Protein AF-D0MUF9-F1 (afdb_monomer_lite)

InterPro domains:
  IPR040691 PexRD2, WYL domain [PF18488] (53-116)

pLDDT: mean 71.12, std 21.06, range [38.38, 96.44]

Foldseek 3Di:
DDDDDDDDDDDDDDDDPDDDDDDDDDDDDDDDDPPPPDDPPPPPPDDPPPPPQEDDPVNLVVCLVVLPALVNLCVVLVVVVLVVVQVVDDPVSVVVSCVDSSVVRSVVSVVSLVVLCPVPVCVVSSVVSHVD

Sequence (132 aa):
MRLYQILVVLSATLLFAGEVSSMSSVSTSVASPTRLLRTHHTTTQDNTDSEERSLTPQKMMSMMKDKMTTGKYATKLGISTQLKTMTTQETEGLTQYMQSTKYIKLQAYSNFLNEMGETKKFADLVKAIKAM

Structure (mmCIF, N/CA/C/O backbone):
data_AF-D0MUF9-F1
#
_entry.id   AF-D0MUF9-F1
#
loop_
_atom_site.group_PDB
_atom_site.id
_atom_site.type_symbol
_atom_site.label_atom_id
_atom_site.label_alt_id
_atom_site.label_comp_id
_atom_site.label_asym_id
_atom_site.label_entity_id
_atom_site.label_seq_id
_atom_site.pdbx_PDB_ins_code
_atom_site.Cartn_x
_atom_site.Cartn_y
_atom_site.Cartn_z
_atom_site.occupancy
_atom_site.B_iso_or_equiv
_atom_site.auth_seq_id
_atom_site.auth_comp_id
_atom_site.auth_asym_id
_atom_site.auth_atom_id
_atom_site.pdbx_PDB_model_num
ATOM 1 N N . MET A 1 1 ? -12.682 24.394 -31.268 1.00 38.81 1 MET A N 1
ATOM 2 C CA . MET A 1 1 ? -11.243 24.614 -31.526 1.00 38.81 1 MET A CA 1
ATOM 3 C C . MET A 1 1 ? -10.700 25.518 -30.432 1.00 38.81 1 MET A C 1
ATOM 5 O O . MET A 1 1 ? -11.175 26.634 -30.346 1.00 38.81 1 MET A O 1
ATOM 9 N N . ARG A 1 2 ? -9.737 24.999 -29.654 1.00 48.88 2 ARG A N 1
ATOM 10 C CA . ARG A 1 2 ? -8.635 25.702 -28.958 1.00 48.88 2 ARG A CA 1
ATOM 11 C C . ARG A 1 2 ? -9.011 26.786 -27.922 1.00 48.88 2 ARG A C 1
ATOM 13 O O . ARG A 1 2 ? -9.579 27.802 -28.271 1.00 48.88 2 ARG A O 1
ATOM 20 N N . LEU A 1 3 ? -8.849 26.545 -26.619 1.00 50.31 3 LEU A N 1
ATOM 21 C CA . LEU A 1 3 ? -7.606 26.426 -25.825 1.00 50.31 3 LEU A CA 1
ATOM 22 C C . LEU A 1 3 ? -6.998 27.777 -25.401 1.00 50.31 3 LEU A C 1
ATOM 24 O O . LEU A 1 3 ? -6.467 28.491 -26.243 1.00 50.31 3 LEU A O 1
ATOM 28 N N . TYR A 1 4 ? -6.965 27.955 -24.069 1.00 51.41 4 TYR A N 1
ATOM 29 C CA . TYR A 1 4 ? -6.094 28.820 -23.252 1.00 51.41 4 TYR A CA 1
ATOM 30 C C . TYR A 1 4 ? -6.332 30.341 -23.414 1.00 51.41 4 TYR A C 1
ATOM 32 O O . TYR A 1 4 ? -6.576 30.821 -24.506 1.00 51.41 4 TYR A O 1
ATOM 40 N N . GLN A 1 5 ? -6.293 31.187 -22.382 1.00 55.31 5 GLN A N 1
ATOM 41 C CA . GLN A 1 5 ? -5.220 31.374 -21.402 1.00 55.31 5 GLN A CA 1
ATOM 42 C C . GLN A 1 5 ? -5.801 32.142 -20.171 1.00 55.31 5 GLN A C 1
ATOM 44 O O . GLN A 1 5 ? -6.616 33.030 -20.379 1.00 55.31 5 GLN A O 1
ATOM 49 N N . ILE A 1 6 ? -5.628 31.685 -18.911 1.00 55.88 6 ILE A N 1
ATOM 50 C CA . ILE A 1 6 ? -4.589 32.125 -17.931 1.00 55.88 6 ILE A CA 1
ATOM 51 C C . ILE A 1 6 ? -4.923 33.551 -17.370 1.00 55.88 6 ILE A C 1
ATOM 53 O O . ILE A 1 6 ? -5.282 34.415 -18.147 1.00 55.88 6 ILE A O 1
ATOM 57 N N . LEU A 1 7 ? -4.905 33.937 -16.082 1.00 51.56 7 LEU A N 1
ATOM 58 C CA . LEU A 1 7 ? -4.021 33.676 -14.936 1.00 51.56 7 LEU A CA 1
ATOM 59 C C . LEU A 1 7 ? -4.729 34.160 -13.646 1.00 51.56 7 LEU A C 1
ATOM 61 O O . LEU A 1 7 ? -5.346 35.223 -13.637 1.00 51.56 7 LEU A O 1
ATOM 65 N N . VAL A 1 8 ? -4.577 33.416 -12.551 1.00 52.97 8 VAL A N 1
ATOM 66 C CA . VAL A 1 8 ? -4.895 33.838 -11.176 1.00 52.97 8 VAL A CA 1
ATOM 67 C C . VAL A 1 8 ? -3.684 34.570 -10.596 1.00 52.97 8 VAL A C 1
ATOM 69 O O . VAL A 1 8 ? -2.597 34.002 -10.595 1.00 52.97 8 VAL A O 1
ATOM 72 N N . VAL A 1 9 ? -3.867 35.771 -10.039 1.00 54.00 9 VAL A N 1
ATOM 73 C CA . VAL A 1 9 ? -2.904 36.389 -9.110 1.00 54.00 9 VAL A CA 1
ATOM 74 C C . VAL A 1 9 ? -3.686 37.128 -8.025 1.00 54.00 9 VAL A C 1
ATOM 76 O O . VAL A 1 9 ? -4.235 38.197 -8.270 1.00 54.00 9 VAL A O 1
ATOM 79 N N . LEU A 1 10 ? -3.743 36.560 -6.820 1.00 48.41 10 LEU A N 1
ATOM 80 C CA . LEU A 1 10 ? -4.184 37.270 -5.621 1.00 48.41 10 LEU A CA 1
ATOM 81 C C . LEU A 1 10 ? -3.110 37.082 -4.547 1.00 48.41 10 LEU A C 1
ATOM 83 O O . LEU A 1 10 ? -3.091 36.094 -3.819 1.00 48.41 10 LEU A O 1
ATOM 87 N N . SER A 1 11 ? -2.156 38.006 -4.513 1.00 52.06 11 SER A N 1
ATOM 88 C CA . SER A 1 11 ? -1.100 38.066 -3.507 1.00 52.06 11 SER A CA 1
ATOM 89 C C . SER A 1 11 ? -1.546 38.974 -2.361 1.00 52.06 11 SER A C 1
ATOM 91 O O . SER A 1 11 ? -1.511 40.195 -2.496 1.00 52.06 11 SER A O 1
ATOM 93 N N . ALA A 1 12 ? -1.945 38.391 -1.232 1.00 53.38 12 ALA A N 1
ATOM 94 C CA . ALA A 1 12 ? -2.085 39.117 0.026 1.00 53.38 12 ALA A CA 1
ATOM 95 C C . ALA A 1 12 ? -0.927 38.716 0.948 1.00 53.38 12 ALA A C 1
ATOM 97 O O . ALA A 1 12 ? -0.882 37.616 1.495 1.00 53.38 12 ALA A O 1
ATOM 98 N N . THR A 1 13 ? 0.049 39.612 1.060 1.00 54.72 13 THR A N 1
ATOM 99 C CA . THR A 1 13 ? 1.187 39.532 1.974 1.00 54.72 13 THR A CA 1
ATOM 100 C C . THR A 1 13 ? 0.704 39.725 3.409 1.00 54.72 13 THR A C 1
ATOM 102 O O . THR A 1 13 ? 0.370 40.844 3.798 1.00 54.72 13 THR A O 1
ATOM 105 N N . LEU A 1 14 ? 0.674 38.656 4.206 1.00 54.69 14 LEU A N 1
ATOM 106 C CA . LEU A 1 14 ? 0.444 38.760 5.646 1.00 54.69 14 LEU A CA 1
ATOM 107 C C . LEU A 1 14 ? 1.801 38.934 6.348 1.00 54.69 14 LEU A C 1
ATOM 109 O O . LEU A 1 14 ? 2.524 37.973 6.600 1.00 54.69 14 LEU A O 1
ATOM 113 N N . LEU A 1 15 ? 2.168 40.193 6.592 1.00 50.25 15 LEU A N 1
ATOM 114 C CA . LEU A 1 15 ? 3.315 40.5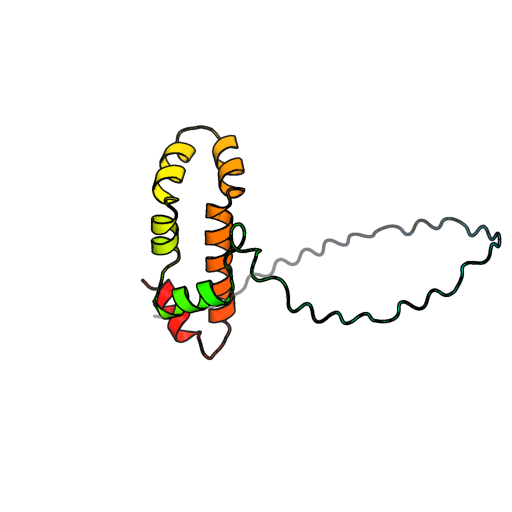90 7.408 1.00 50.25 15 LEU A CA 1
ATOM 115 C C . LEU A 1 15 ? 2.994 40.311 8.881 1.00 50.25 15 LEU A C 1
ATOM 117 O O . LEU A 1 15 ? 2.257 41.069 9.506 1.00 50.25 15 LEU A O 1
ATOM 121 N N . PHE A 1 16 ? 3.548 39.237 9.441 1.00 42.12 16 PHE A N 1
ATOM 122 C CA . PHE A 1 16 ? 3.564 39.030 10.888 1.00 42.12 16 PHE A CA 1
ATOM 123 C C . PHE A 1 16 ? 4.838 39.671 11.451 1.00 42.12 16 PHE A C 1
ATOM 125 O O . PHE A 1 16 ? 5.921 39.087 11.415 1.00 42.12 16 PHE A O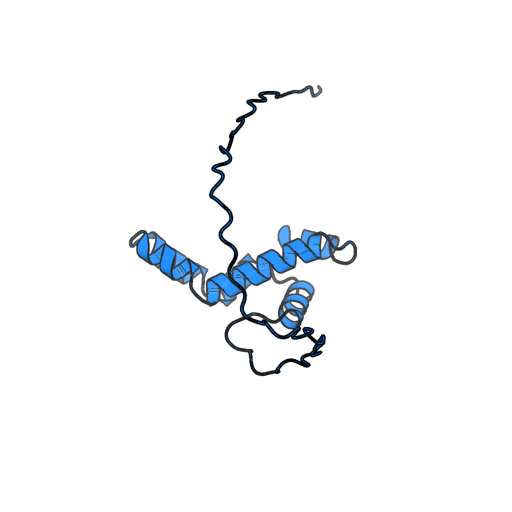 1
ATOM 132 N N . ALA A 1 17 ? 4.715 40.917 11.908 1.00 44.25 17 ALA A N 1
ATOM 133 C CA . ALA A 1 17 ? 5.744 41.599 12.680 1.00 44.25 17 ALA A CA 1
ATOM 134 C C . ALA A 1 17 ? 5.733 41.032 14.108 1.00 44.25 17 ALA A C 1
ATOM 136 O O . ALA A 1 17 ? 4.885 41.389 14.916 1.00 44.25 17 ALA A O 1
ATOM 137 N N . GLY A 1 18 ? 6.643 40.099 14.391 1.00 50.06 18 GLY A N 1
ATOM 138 C CA . GLY A 1 18 ? 6.912 39.618 15.744 1.00 50.06 18 GLY A CA 1
ATOM 139 C C . GLY A 1 18 ? 7.883 40.562 16.447 1.00 50.06 18 GLY A C 1
ATOM 140 O O . GLY A 1 18 ? 9.079 40.557 16.172 1.00 50.06 18 GLY A O 1
ATOM 141 N N . GLU A 1 19 ? 7.330 41.391 17.316 1.00 45.81 19 GLU A N 1
ATOM 142 C CA . GLU A 1 19 ? 7.983 42.280 18.270 1.00 45.81 19 GLU A CA 1
ATOM 143 C C . GLU A 1 19 ? 9.152 41.634 19.052 1.00 45.81 19 GLU A C 1
ATOM 145 O O . GLU A 1 19 ? 9.018 40.609 19.720 1.00 45.81 19 GLU A O 1
ATOM 150 N N . VAL A 1 20 ? 10.331 42.266 18.962 1.00 46.31 20 VAL A N 1
ATOM 151 C CA . VAL A 1 20 ? 11.538 41.933 19.733 1.00 46.31 20 VAL A CA 1
ATOM 152 C C . VAL A 1 20 ? 11.378 42.509 21.137 1.00 46.31 20 VAL A C 1
ATOM 154 O O . VAL A 1 20 ? 11.573 43.706 21.343 1.00 46.31 20 VAL A O 1
ATOM 157 N N . SER A 1 21 ? 11.055 41.665 22.116 1.00 38.47 21 SER A N 1
ATOM 158 C CA . SER A 1 21 ? 11.154 42.046 23.525 1.00 38.47 21 SER A CA 1
ATOM 159 C C . SER A 1 21 ? 12.527 41.659 24.069 1.00 38.47 21 SER A C 1
ATOM 161 O O . SER A 1 21 ? 12.829 40.493 24.317 1.00 38.47 21 SER A O 1
ATOM 163 N N . SER A 1 22 ? 13.366 42.679 24.228 1.00 41.34 22 SER A N 1
ATOM 164 C CA . SER A 1 22 ? 14.661 42.628 24.897 1.00 41.34 22 SER A CA 1
ATOM 165 C C . SER A 1 22 ? 14.461 42.418 26.402 1.00 41.34 22 SER A C 1
ATOM 167 O O . SER A 1 22 ? 13.754 43.196 27.041 1.00 41.34 22 SER A O 1
ATOM 169 N N . MET A 1 23 ? 15.098 41.403 26.992 1.00 44.69 23 MET A N 1
ATOM 170 C CA . MET A 1 23 ? 15.289 41.336 28.442 1.00 44.69 23 MET A CA 1
ATOM 171 C C . MET A 1 23 ? 16.739 40.989 28.785 1.00 44.69 23 MET A C 1
ATOM 173 O O . MET A 1 23 ? 17.181 39.852 28.686 1.00 44.69 23 MET A O 1
ATOM 177 N N . SER A 1 24 ? 17.443 42.057 29.160 1.00 39.09 24 SER A N 1
ATOM 178 C CA . SER A 1 24 ? 18.439 42.187 30.226 1.00 39.09 24 SER A CA 1
ATOM 179 C C . SER A 1 24 ? 19.398 41.024 30.495 1.00 39.09 24 SER A C 1
ATOM 181 O O . SER A 1 24 ? 19.065 40.021 31.122 1.00 39.09 24 SER A O 1
ATOM 183 N N . SER A 1 25 ? 20.663 41.290 30.181 1.00 42.69 25 SER A N 1
ATOM 184 C CA . SER A 1 25 ? 21.846 40.644 30.736 1.00 42.69 25 SER A CA 1
ATOM 185 C C . SER A 1 25 ? 21.861 40.697 32.270 1.00 42.69 25 SER A C 1
ATOM 187 O O . SER A 1 25 ? 21.788 41.778 32.852 1.00 42.69 25 SER A O 1
ATOM 189 N N . V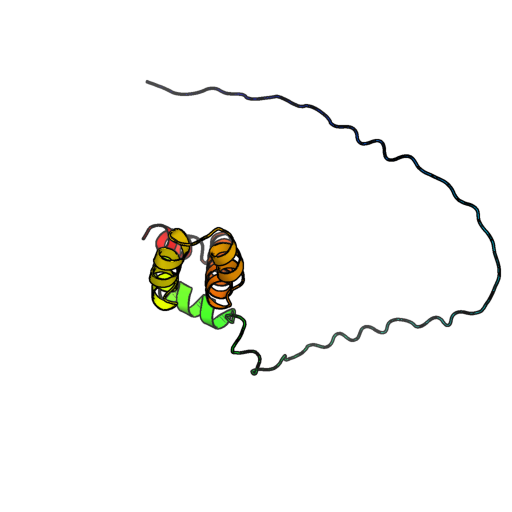AL A 1 26 ? 22.055 39.548 32.920 1.00 41.09 26 VAL A N 1
ATOM 190 C CA . VAL A 1 26 ? 22.664 39.453 34.254 1.00 41.09 26 VAL A CA 1
ATOM 191 C C . VAL A 1 26 ? 23.731 38.367 34.185 1.00 41.09 26 VAL A C 1
ATOM 193 O O . VAL A 1 26 ? 23.444 37.190 33.983 1.00 41.09 26 VAL A O 1
ATOM 196 N N . SER A 1 27 ? 24.978 38.805 34.312 1.00 46.00 27 SER A N 1
ATOM 197 C CA . SER A 1 27 ? 26.162 37.965 34.437 1.00 46.00 27 SER A CA 1
ATOM 198 C C . SER A 1 27 ? 26.283 37.442 35.865 1.00 46.00 27 SER A C 1
ATOM 200 O O . SER A 1 27 ? 26.371 38.250 36.784 1.00 46.00 27 SER A O 1
ATOM 202 N N . THR A 1 28 ? 26.427 36.130 36.046 1.00 39.78 28 THR A N 1
ATOM 203 C CA . THR A 1 28 ? 27.167 35.550 37.179 1.00 39.78 28 THR A CA 1
ATOM 204 C C . THR A 1 28 ? 27.766 34.202 36.781 1.00 39.78 28 THR A C 1
ATOM 206 O O . THR A 1 28 ? 27.113 33.315 36.240 1.00 39.78 28 THR A O 1
ATOM 209 N N . SER A 1 29 ? 29.072 34.097 37.004 1.00 48.38 29 SER A N 1
ATOM 210 C CA . SER A 1 29 ? 29.948 32.979 36.677 1.00 48.38 29 SER A CA 1
ATOM 211 C C . SER A 1 29 ? 29.612 31.708 37.452 1.00 48.38 29 SER A C 1
ATOM 213 O O . SER A 1 29 ? 29.582 31.786 38.675 1.00 48.38 29 SER A O 1
ATOM 215 N N . VAL A 1 30 ? 29.556 30.545 36.791 1.00 40.22 30 VAL A N 1
ATOM 216 C CA . VAL A 1 30 ? 30.123 29.286 37.315 1.00 40.22 30 VAL A CA 1
ATOM 217 C C . VAL A 1 30 ? 30.508 28.381 36.136 1.00 40.22 30 VAL A C 1
ATOM 219 O O . VAL A 1 30 ? 29.744 28.207 35.188 1.00 40.22 30 VAL A O 1
ATOM 222 N N . ALA A 1 31 ? 31.726 27.844 36.191 1.00 49.59 31 ALA A N 1
ATOM 223 C CA . ALA A 1 31 ? 32.355 26.971 35.208 1.00 49.59 31 ALA A CA 1
ATOM 224 C C . ALA A 1 31 ? 31.426 25.875 34.652 1.00 49.59 31 ALA A C 1
ATOM 226 O O . ALA A 1 31 ? 30.879 25.072 35.402 1.00 49.59 31 ALA A O 1
ATOM 227 N N . SER A 1 32 ? 31.320 25.798 33.324 1.00 52.50 32 SER A N 1
ATOM 228 C CA . SER A 1 32 ? 30.735 24.647 32.633 1.00 52.50 32 SER A CA 1
ATOM 229 C C . SER A 1 32 ? 31.821 23.969 31.796 1.00 52.50 32 SER A C 1
ATOM 231 O O . SER A 1 32 ? 32.442 24.631 30.961 1.00 52.50 32 SER A O 1
ATOM 233 N N . PRO A 1 33 ? 32.104 22.676 32.031 1.00 51.12 33 PRO A N 1
ATOM 234 C CA . PRO A 1 33 ? 33.154 21.962 31.328 1.00 51.12 33 PRO A CA 1
ATOM 235 C C . PRO A 1 33 ? 32.775 21.816 29.855 1.00 51.12 33 PRO A C 1
ATOM 237 O O . PRO A 1 33 ? 31.654 21.434 29.515 1.00 51.12 33 PRO A O 1
ATOM 240 N N . THR A 1 34 ? 33.732 22.096 28.976 1.00 56.94 34 THR A N 1
ATOM 241 C CA . THR A 1 34 ? 33.679 21.833 27.538 1.00 56.94 34 THR A CA 1
ATOM 242 C C . THR A 1 34 ? 33.558 20.330 27.288 1.00 56.94 34 THR A C 1
ATOM 244 O O . THR A 1 34 ? 34.526 19.633 26.989 1.00 56.94 34 THR A O 1
ATOM 247 N N . ARG A 1 35 ? 32.340 19.791 27.402 1.00 53.53 35 ARG A N 1
ATOM 248 C CA . ARG A 1 35 ? 32.029 18.437 26.949 1.00 53.53 35 ARG A CA 1
ATOM 249 C C . ARG A 1 35 ? 31.897 18.481 25.433 1.00 53.53 35 ARG A C 1
ATOM 251 O O . ARG A 1 35 ? 30.806 18.614 24.890 1.00 53.53 35 ARG A O 1
ATOM 258 N N . LEU A 1 36 ? 33.046 18.395 24.765 1.00 56.66 36 LEU A N 1
ATOM 259 C CA . LEU A 1 36 ? 33.145 18.041 23.356 1.00 56.66 36 LEU A CA 1
ATOM 260 C C . LEU A 1 36 ? 32.250 16.819 23.128 1.00 56.66 36 LEU A C 1
ATOM 262 O O . LEU A 1 36 ? 32.548 15.723 23.609 1.00 56.66 36 LEU A O 1
ATOM 266 N N . LEU A 1 37 ? 31.125 17.023 22.441 1.00 55.75 37 LEU A N 1
ATOM 267 C CA . LEU A 1 37 ? 30.288 15.949 21.929 1.00 55.75 37 LEU A CA 1
ATOM 268 C C . LEU A 1 37 ? 31.107 15.226 20.864 1.00 55.75 37 LEU A C 1
ATOM 270 O O . LEU A 1 37 ? 31.078 15.552 19.680 1.00 55.75 37 LEU A O 1
ATOM 274 N N . ARG A 1 38 ? 31.905 14.266 21.334 1.00 52.84 38 ARG A N 1
ATOM 275 C CA . ARG A 1 38 ? 32.545 13.253 20.514 1.00 52.84 38 ARG A CA 1
ATOM 276 C C . ARG A 1 38 ? 31.437 12.580 19.716 1.00 52.84 38 ARG A C 1
ATOM 278 O O . ARG A 1 38 ? 30.515 11.998 20.283 1.00 52.84 38 ARG A O 1
ATOM 285 N N . THR A 1 39 ? 31.530 12.715 18.404 1.00 54.62 39 THR A N 1
ATOM 286 C CA . THR A 1 39 ? 30.740 11.999 17.414 1.00 54.62 39 THR A CA 1
ATOM 287 C C . THR A 1 39 ? 30.829 10.501 17.683 1.00 54.62 39 THR A C 1
ATOM 289 O O . THR A 1 39 ? 31.804 9.843 17.332 1.00 54.62 39 THR A O 1
ATOM 292 N N . HIS A 1 40 ? 29.791 9.942 18.296 1.00 46.75 40 HIS A N 1
ATOM 293 C CA . HIS A 1 40 ? 29.497 8.529 18.140 1.00 46.75 40 HIS A CA 1
ATOM 294 C C . HIS A 1 40 ? 28.650 8.404 16.878 1.00 46.75 40 HIS A C 1
ATOM 296 O O . HIS A 1 40 ? 27.429 8.515 16.909 1.00 46.75 40 HIS A O 1
ATOM 302 N N . HIS A 1 41 ? 29.326 8.225 15.741 1.00 45.03 41 HIS A N 1
ATOM 303 C CA . HIS A 1 41 ? 28.706 7.605 14.579 1.00 45.03 41 HIS A CA 1
ATOM 304 C C . HIS A 1 41 ? 28.522 6.129 14.938 1.00 45.03 41 HIS A C 1
ATOM 306 O O . HIS A 1 41 ? 29.357 5.280 14.636 1.00 45.03 41 HIS A O 1
ATOM 312 N N . THR A 1 42 ? 27.478 5.835 15.705 1.00 42.69 42 THR A N 1
ATOM 313 C CA . THR A 1 42 ? 27.001 4.469 15.850 1.00 42.69 42 THR A CA 1
ATOM 314 C C . THR A 1 42 ? 26.315 4.142 14.537 1.00 42.69 42 THR A C 1
ATOM 316 O O . THR A 1 42 ? 25.168 4.513 14.307 1.00 42.69 42 THR A O 1
ATOM 319 N N . THR A 1 43 ? 27.042 3.460 13.654 1.00 50.09 43 THR A N 1
ATOM 320 C CA . THR A 1 43 ? 26.428 2.575 12.670 1.00 50.09 43 THR A CA 1
ATOM 321 C C . THR A 1 43 ? 25.712 1.500 13.477 1.00 50.09 43 THR A C 1
ATOM 323 O O . THR A 1 43 ? 26.278 0.453 13.785 1.00 50.09 43 THR A O 1
ATOM 326 N N . THR A 1 44 ? 24.488 1.785 13.916 1.00 39.16 44 THR A N 1
ATOM 327 C CA . THR A 1 44 ? 23.585 0.749 14.384 1.00 39.16 44 THR A CA 1
ATOM 328 C C . THR A 1 44 ? 23.255 -0.091 13.161 1.00 39.16 44 THR A C 1
ATOM 330 O O . THR A 1 44 ? 22.404 0.234 12.336 1.00 39.16 44 THR A O 1
ATOM 333 N N . GLN A 1 45 ? 23.995 -1.186 13.033 1.00 48.97 45 GLN A N 1
ATOM 334 C CA . GLN A 1 45 ? 23.471 -2.447 12.542 1.00 48.97 45 GLN A CA 1
ATOM 335 C C . GLN A 1 45 ? 22.278 -2.788 13.449 1.00 48.97 45 GLN A C 1
ATOM 337 O O . GLN A 1 45 ? 22.423 -3.477 14.454 1.00 48.97 45 GLN A O 1
ATOM 342 N N . ASP A 1 46 ? 21.142 -2.138 13.191 1.00 40.59 46 ASP A N 1
ATOM 343 C CA . ASP A 1 46 ? 20.007 -2.132 14.101 1.00 40.59 46 ASP A CA 1
ATOM 344 C C . ASP A 1 46 ? 19.173 -3.391 13.888 1.00 40.59 46 ASP A C 1
ATOM 346 O O . ASP A 1 46 ? 18.608 -3.617 12.817 1.00 40.59 46 ASP A O 1
ATOM 350 N N . ASN A 1 47 ? 19.185 -4.218 14.930 1.00 38.38 47 ASN A N 1
ATOM 351 C CA . ASN A 1 47 ? 18.118 -5.095 15.388 1.00 38.38 47 ASN A CA 1
ATOM 352 C C . ASN A 1 47 ? 17.090 -5.546 14.345 1.00 38.38 47 ASN A C 1
ATOM 354 O O . ASN A 1 47 ? 16.055 -4.917 14.114 1.00 38.38 47 ASN A O 1
ATOM 358 N N . THR A 1 48 ? 17.305 -6.764 13.863 1.00 45.59 48 THR A N 1
ATOM 359 C CA . THR A 1 48 ? 16.299 -7.649 13.271 1.00 45.59 48 THR A CA 1
ATOM 360 C C . THR A 1 48 ? 15.293 -8.151 14.320 1.00 45.59 48 THR A C 1
ATOM 362 O O . THR A 1 48 ? 15.091 -9.355 14.437 1.00 45.59 48 THR A O 1
ATOM 365 N N . ASP A 1 49 ? 14.709 -7.256 15.122 1.00 41.94 49 ASP A N 1
ATOM 366 C CA . ASP A 1 49 ? 13.646 -7.616 16.078 1.00 41.94 49 ASP A CA 1
ATOM 367 C C . ASP A 1 49 ? 12.661 -6.460 16.362 1.00 41.94 49 ASP A C 1
ATOM 369 O O . ASP A 1 49 ? 12.077 -6.327 17.433 1.00 41.94 49 ASP A O 1
ATOM 373 N N . SER A 1 50 ? 12.472 -5.582 15.371 1.00 43.62 50 SER A N 1
ATOM 374 C CA . SER A 1 50 ? 11.454 -4.515 15.364 1.00 43.62 50 SER A CA 1
ATOM 375 C C . SER A 1 50 ? 10.352 -4.834 14.336 1.00 43.62 50 SER A C 1
ATOM 377 O O . SER A 1 50 ? 9.882 -3.981 13.588 1.00 43.62 50 SER A O 1
ATOM 379 N N . GLU A 1 51 ? 9.986 -6.113 14.217 1.00 43.56 51 GLU A N 1
ATOM 380 C CA . GLU A 1 51 ? 9.248 -6.655 13.061 1.00 43.56 51 GLU A CA 1
ATOM 381 C C . GLU A 1 51 ? 7.710 -6.517 13.148 1.00 43.56 51 GLU A C 1
ATOM 383 O O . GLU A 1 51 ? 7.013 -6.732 12.153 1.00 43.56 51 GLU A O 1
ATOM 388 N N . GLU A 1 52 ? 7.125 -6.131 14.291 1.00 53.50 52 GLU A N 1
ATOM 389 C CA . GLU A 1 52 ? 5.656 -6.151 14.428 1.00 53.50 52 GLU A CA 1
ATOM 390 C C . GLU A 1 52 ? 4.946 -4.812 14.182 1.00 53.50 52 GLU A C 1
ATOM 392 O O . GLU A 1 52 ? 3.809 -4.801 13.680 1.00 53.50 52 GLU A O 1
ATOM 397 N N . ARG A 1 53 ? 5.581 -3.667 14.467 1.00 57.09 53 ARG A N 1
ATOM 398 C CA . ARG A 1 53 ? 4.905 -2.355 14.399 1.00 57.09 53 ARG A CA 1
ATOM 399 C C . ARG A 1 53 ? 5.033 -1.649 13.053 1.00 57.09 53 ARG A C 1
ATOM 401 O O . ARG A 1 53 ? 4.027 -1.138 12.561 1.00 57.09 53 ARG A O 1
ATOM 408 N N . SER A 1 54 ? 6.205 -1.651 12.429 1.00 68.50 54 SER A N 1
ATOM 409 C CA . SER A 1 54 ? 6.465 -0.927 11.179 1.00 68.50 54 SER A CA 1
ATOM 410 C C . SER A 1 54 ? 6.735 -1.886 10.018 1.00 68.50 54 SER A C 1
ATOM 412 O O . SER A 1 54 ? 7.295 -2.966 10.171 1.00 68.50 54 SER A O 1
ATOM 414 N N . LEU A 1 55 ? 6.261 -1.525 8.826 1.00 84.06 55 LEU A N 1
ATOM 415 C CA . LEU A 1 55 ? 6.521 -2.292 7.612 1.00 84.06 55 LEU A CA 1
ATOM 416 C C . LEU A 1 55 ? 7.954 -1.994 7.149 1.00 84.06 55 LEU A C 1
ATOM 418 O O . LEU A 1 55 ? 8.280 -0.835 6.900 1.00 84.06 55 LEU A O 1
ATOM 422 N N . THR A 1 56 ? 8.807 -3.012 7.032 1.00 90.81 56 THR A N 1
ATOM 423 C CA . THR A 1 56 ? 10.205 -2.798 6.635 1.00 90.81 56 THR A CA 1
ATOM 424 C C . THR A 1 56 ? 10.318 -2.346 5.169 1.00 90.81 56 THR A C 1
ATOM 426 O O . THR A 1 56 ? 9.537 -2.795 4.318 1.00 90.81 56 THR A O 1
ATOM 429 N N . PRO A 1 57 ? 11.310 -1.503 4.812 1.00 91.12 57 PRO A N 1
ATOM 430 C CA . PRO A 1 57 ? 11.512 -1.055 3.431 1.00 91.12 57 PRO A CA 1
ATOM 431 C C . PRO A 1 57 ? 11.708 -2.198 2.430 1.00 91.12 57 PRO A C 1
ATOM 433 O O . PRO A 1 57 ? 11.204 -2.140 1.311 1.00 91.12 57 PRO A O 1
ATOM 436 N N . GLN A 1 58 ? 12.382 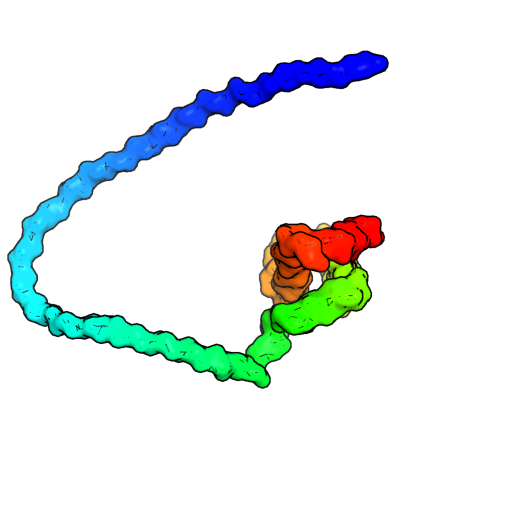-3.277 2.837 1.00 93.25 58 GLN A N 1
ATOM 437 C CA . GLN A 1 58 ? 12.583 -4.460 1.994 1.00 93.25 58 GLN A CA 1
ATOM 438 C C . GLN A 1 58 ? 11.255 -5.139 1.636 1.00 93.25 58 GLN A C 1
ATOM 440 O O . GLN A 1 58 ? 11.034 -5.525 0.487 1.00 93.25 58 GLN A O 1
ATOM 445 N N . LYS A 1 59 ? 10.334 -5.226 2.601 1.00 94.12 59 LYS A N 1
ATOM 446 C CA . LYS A 1 59 ? 9.002 -5.792 2.389 1.00 94.12 59 LYS A CA 1
ATOM 447 C C . LYS A 1 59 ? 8.151 -4.908 1.484 1.00 94.12 59 LYS A C 1
ATOM 449 O O . LYS A 1 59 ? 7.512 -5.426 0.571 1.00 94.12 59 LYS A O 1
ATOM 454 N N . MET A 1 60 ? 8.200 -3.586 1.670 1.00 94.50 60 MET A N 1
ATOM 455 C CA . MET A 1 60 ? 7.538 -2.628 0.772 1.00 94.50 60 MET A CA 1
ATOM 456 C C . MET A 1 60 ? 8.070 -2.729 -0.659 1.00 94.50 60 MET A C 1
ATOM 458 O O . MET A 1 60 ? 7.296 -2.745 -1.615 1.00 94.50 60 MET A O 1
ATOM 462 N N . MET A 1 61 ? 9.383 -2.897 -0.808 1.00 94.62 61 MET A N 1
ATOM 463 C CA . MET A 1 61 ? 10.022 -3.105 -2.101 1.00 94.62 61 MET A CA 1
ATOM 464 C C . MET A 1 61 ? 9.555 -4.398 -2.781 1.00 94.62 61 MET A C 1
ATOM 466 O O . MET A 1 61 ? 9.273 -4.386 -3.978 1.00 94.62 61 MET A O 1
ATOM 470 N N . SER A 1 62 ? 9.441 -5.504 -2.036 1.00 96.44 62 SER A N 1
ATOM 471 C CA . SER A 1 62 ? 8.879 -6.756 -2.562 1.00 96.44 62 SER A CA 1
ATOM 472 C C . SER A 1 62 ? 7.436 -6.561 -3.017 1.00 96.44 62 SER A C 1
ATOM 474 O O . SER A 1 62 ? 7.107 -6.877 -4.152 1.00 96.44 62 SER A O 1
ATOM 476 N N . MET A 1 63 ? 6.599 -5.946 -2.178 1.00 95.69 63 MET A N 1
ATOM 477 C CA . MET A 1 63 ? 5.199 -5.672 -2.508 1.00 95.69 63 MET A CA 1
ATOM 478 C C . MET A 1 63 ? 5.054 -4.819 -3.776 1.00 95.69 63 MET A C 1
ATOM 480 O O . MET A 1 63 ? 4.213 -5.118 -4.622 1.00 95.69 63 MET A O 1
ATOM 484 N N . MET A 1 64 ? 5.894 -3.794 -3.945 1.00 95.38 64 MET A N 1
ATOM 485 C CA . MET A 1 64 ? 5.913 -2.977 -5.160 1.00 95.38 64 MET A CA 1
ATOM 486 C C . MET A 1 64 ? 6.311 -3.807 -6.388 1.00 95.38 64 MET A C 1
ATOM 488 O O . MET A 1 64 ? 5.666 -3.708 -7.429 1.00 95.38 64 MET A O 1
ATOM 492 N N . LYS A 1 65 ? 7.342 -4.655 -6.281 1.00 94.12 65 LYS A N 1
ATOM 493 C CA . LYS A 1 65 ? 7.753 -5.555 -7.375 1.00 94.12 65 LYS A CA 1
ATOM 494 C C . LYS A 1 65 ? 6.658 -6.556 -7.747 1.00 94.12 65 LYS A C 1
ATOM 496 O O . LYS A 1 65 ? 6.452 -6.807 -8.932 1.00 94.12 65 LYS A O 1
ATOM 501 N N . ASP A 1 66 ? 5.900 -7.021 -6.760 1.00 95.75 66 ASP A N 1
ATOM 502 C CA . ASP A 1 66 ? 4.731 -7.890 -6.933 1.00 95.75 66 ASP A CA 1
ATOM 503 C C . ASP A 1 66 ? 3.496 -7.136 -7.466 1.00 95.75 66 ASP A C 1
ATOM 505 O O . ASP A 1 66 ? 2.407 -7.701 -7.574 1.00 95.75 66 ASP A O 1
ATOM 509 N N . LYS A 1 67 ? 3.643 -5.845 -7.799 1.00 95.19 67 LYS A N 1
ATOM 510 C CA . LYS A 1 67 ? 2.577 -4.952 -8.276 1.00 95.19 67 LYS A CA 1
ATOM 511 C C . LYS A 1 67 ? 1.390 -4.870 -7.309 1.00 95.19 67 LYS A C 1
ATOM 513 O O . LYS A 1 67 ? 0.234 -4.747 -7.720 1.00 95.19 67 LYS A O 1
ATOM 518 N N . MET A 1 68 ? 1.661 -4.942 -6.006 1.00 95.69 68 MET A N 1
ATOM 519 C CA . MET A 1 68 ? 0.647 -4.782 -4.969 1.00 95.69 68 MET A CA 1
ATOM 520 C C . MET A 1 68 ? 0.127 -3.341 -4.972 1.00 95.69 68 MET A C 1
ATOM 522 O O . MET A 1 68 ? 0.869 -2.404 -4.678 1.00 95.69 68 MET A O 1
ATOM 526 N N . THR A 1 69 ? -1.161 -3.158 -5.254 1.00 95.12 69 THR A N 1
ATOM 527 C CA . THR A 1 69 ? -1.807 -1.843 -5.166 1.00 95.12 69 THR A CA 1
ATOM 528 C C . THR A 1 69 ? -2.125 -1.494 -3.714 1.00 95.12 69 THR A C 1
ATOM 530 O O . THR A 1 69 ? -2.336 -2.379 -2.879 1.00 95.12 69 THR A O 1
ATOM 533 N N . THR A 1 70 ? -2.213 -0.200 -3.400 1.00 92.56 70 THR A N 1
ATOM 534 C CA . THR A 1 70 ? -2.635 0.270 -2.069 1.00 92.56 70 THR A CA 1
ATOM 535 C C . THR A 1 70 ? -4.007 -0.298 -1.695 1.00 92.56 70 THR A C 1
ATOM 537 O O . THR A 1 70 ? -4.197 -0.744 -0.567 1.00 92.56 70 THR A O 1
ATOM 540 N N . GLY A 1 71 ? -4.936 -0.387 -2.656 1.00 89.62 71 GLY A N 1
ATOM 541 C CA . GLY A 1 71 ? -6.256 -0.994 -2.454 1.00 89.62 71 GLY A CA 1
ATOM 542 C C . GLY A 1 71 ? -6.186 -2.478 -2.086 1.00 89.62 71 GLY A C 1
ATOM 543 O O . GLY A 1 71 ? -6.746 -2.882 -1.069 1.00 89.62 71 GLY A O 1
ATOM 544 N N . LYS A 1 72 ? -5.429 -3.289 -2.842 1.00 92.81 72 LYS A N 1
ATOM 545 C CA . LYS A 1 72 ? -5.234 -4.716 -2.522 1.00 92.81 72 LYS A CA 1
ATOM 546 C C . LYS A 1 72 ? -4.564 -4.908 -1.167 1.00 92.81 72 LYS A C 1
ATOM 548 O O . LYS A 1 72 ? -4.931 -5.815 -0.419 1.00 92.81 72 LYS A O 1
ATOM 553 N N . TYR A 1 73 ? -3.607 -4.047 -0.826 1.00 93.69 73 TYR A N 1
ATOM 554 C CA . TYR A 1 73 ? -2.964 -4.103 0.478 1.00 93.69 73 TYR A CA 1
ATOM 555 C C . TYR A 1 73 ? -3.926 -3.731 1.613 1.00 93.69 73 TYR A C 1
ATOM 557 O O . TYR A 1 73 ? -3.953 -4.416 2.634 1.00 93.69 73 TYR A O 1
ATOM 565 N N . ALA A 1 74 ? -4.789 -2.732 1.417 1.00 90.31 74 ALA A N 1
ATOM 566 C CA . ALA A 1 74 ? -5.851 -2.402 2.364 1.00 90.31 74 ALA A CA 1
ATOM 567 C C . ALA A 1 74 ? -6.807 -3.588 2.579 1.00 90.31 74 ALA A C 1
ATOM 569 O O . ALA A 1 74 ? -7.118 -3.938 3.720 1.00 90.31 74 ALA A O 1
ATOM 570 N N . THR A 1 75 ? -7.212 -4.272 1.503 1.00 90.44 75 THR A N 1
ATOM 571 C CA . THR A 1 75 ? -8.018 -5.498 1.596 1.00 90.44 75 THR A CA 1
ATOM 572 C C . THR A 1 75 ? -7.286 -6.591 2.373 1.00 90.44 75 THR A C 1
ATOM 574 O O . THR A 1 75 ? -7.869 -7.183 3.277 1.00 90.44 75 THR A O 1
ATOM 577 N N . LYS A 1 76 ? -5.991 -6.807 2.102 1.00 90.62 76 LYS A N 1
ATOM 578 C CA . LYS A 1 76 ? -5.151 -7.778 2.826 1.00 90.62 76 LYS A CA 1
ATOM 579 C C . LYS A 1 76 ? -5.047 -7.472 4.324 1.00 90.62 76 LYS A C 1
ATOM 581 O O . LYS A 1 76 ? -4.959 -8.389 5.132 1.00 90.62 76 LYS A O 1
ATOM 586 N N . LEU A 1 77 ? -5.075 -6.196 4.706 1.00 89.19 77 LEU A N 1
ATOM 587 C CA . LEU A 1 77 ? -5.076 -5.762 6.105 1.00 89.19 77 LEU A CA 1
ATOM 588 C C . LEU A 1 77 ? -6.466 -5.859 6.771 1.00 89.19 77 LEU A C 1
ATOM 590 O O . LEU A 1 77 ? -6.582 -5.685 7.988 1.00 89.19 77 LEU A O 1
ATOM 594 N N . GLY A 1 78 ? -7.523 -6.153 6.006 1.00 86.50 78 GLY A N 1
ATOM 595 C CA . GLY A 1 78 ? -8.909 -6.183 6.487 1.00 86.50 78 GLY A CA 1
ATOM 596 C C . GLY A 1 78 ? -9.484 -4.791 6.770 1.00 86.50 78 GLY A C 1
ATOM 597 O O . GLY A 1 78 ? -10.445 -4.659 7.524 1.00 86.50 78 GLY A O 1
ATOM 598 N N . ILE A 1 79 ? -8.887 -3.749 6.184 1.00 83.75 79 ILE A N 1
ATOM 599 C CA . ILE A 1 79 ? -9.248 -2.342 6.405 1.00 83.75 79 ILE A CA 1
ATOM 600 C C . ILE A 1 79 ? -10.651 -2.043 5.871 1.00 83.75 79 ILE A C 1
ATOM 602 O O . ILE A 1 79 ? -11.441 -1.390 6.547 1.00 83.75 79 ILE A O 1
ATOM 606 N N . SER A 1 80 ? -10.992 -2.577 4.697 1.00 73.06 80 SER A N 1
ATOM 607 C CA . SER A 1 80 ? -12.279 -2.323 4.039 1.00 73.06 80 SER A CA 1
ATOM 608 C C . SER A 1 80 ? -13.487 -2.745 4.885 1.00 73.06 80 SER A C 1
ATOM 610 O O . SER A 1 80 ? -14.521 -2.083 4.847 1.00 73.06 80 SER A O 1
ATOM 612 N N . THR A 1 81 ? -13.357 -3.817 5.670 1.00 72.56 81 THR A N 1
ATOM 613 C CA . THR A 1 81 ? -14.429 -4.305 6.548 1.00 72.56 81 THR A CA 1
ATOM 614 C C . THR A 1 81 ? -14.567 -3.431 7.795 1.00 72.56 81 THR A C 1
ATOM 616 O O . THR A 1 81 ? -15.683 -3.071 8.153 1.00 72.56 81 THR A O 1
ATOM 619 N N . GLN A 1 82 ? -13.447 -3.025 8.407 1.00 70.75 82 GLN A N 1
ATOM 620 C CA . GLN A 1 82 ? -13.448 -2.156 9.593 1.00 70.75 82 GLN A CA 1
ATOM 621 C C . GLN A 1 82 ? -13.973 -0.747 9.288 1.00 70.75 82 GLN A C 1
ATOM 623 O O . GLN A 1 82 ? -14.723 -0.183 10.083 1.00 70.75 82 GLN A O 1
ATOM 628 N N . LEU A 1 83 ? -13.643 -0.199 8.115 1.00 69.56 83 LEU A N 1
ATOM 629 C CA . LEU A 1 83 ? -14.078 1.141 7.726 1.00 69.56 83 LEU A CA 1
ATOM 630 C C . LEU A 1 83 ? -15.604 1.227 7.543 1.00 69.56 83 LEU A C 1
ATOM 632 O O . LEU A 1 83 ? -16.207 2.230 7.918 1.00 69.56 83 LEU A O 1
ATOM 636 N N . LYS A 1 84 ? -16.245 0.169 7.022 1.00 68.25 84 LYS A N 1
ATOM 637 C CA . LYS A 1 84 ? -17.712 0.100 6.879 1.00 68.25 84 LYS A CA 1
ATOM 638 C C . LYS A 1 84 ? -18.436 0.116 8.223 1.00 68.25 84 LYS A C 1
ATOM 640 O O . LYS A 1 84 ? -19.455 0.776 8.345 1.00 68.25 84 LYS A O 1
ATOM 645 N N . THR A 1 85 ? -17.908 -0.588 9.221 1.00 67.44 85 THR A N 1
ATOM 646 C CA . THR A 1 85 ? -18.479 -0.603 10.577 1.00 67.44 85 THR A CA 1
ATOM 647 C C . THR A 1 85 ? -18.256 0.710 11.328 1.00 67.44 85 THR A C 1
ATOM 649 O O . THR A 1 85 ? -19.089 1.103 12.136 1.00 67.44 85 THR A O 1
ATOM 652 N N . MET A 1 86 ? -17.159 1.416 11.044 1.00 64.69 86 MET A N 1
ATOM 653 C CA . MET A 1 86 ? -16.806 2.671 11.721 1.00 64.69 86 MET A CA 1
ATOM 654 C C . MET A 1 86 ? -17.469 3.902 11.098 1.00 64.69 86 MET A C 1
ATOM 656 O O . MET A 1 86 ? -17.749 4.866 11.793 1.00 64.69 86 MET A O 1
ATOM 660 N N . THR A 1 87 ? -17.780 3.878 9.800 1.00 61.03 87 THR A N 1
ATOM 661 C CA . THR A 1 87 ? -18.529 4.973 9.149 1.00 61.03 87 THR A CA 1
ATOM 662 C C . THR A 1 87 ? -19.990 5.049 9.597 1.00 61.03 87 THR A C 1
ATOM 664 O O . THR A 1 87 ? -20.617 6.092 9.443 1.00 61.03 87 THR A O 1
ATOM 667 N N . THR A 1 88 ? -20.526 3.977 10.185 1.00 64.62 88 THR A N 1
ATOM 668 C CA . THR A 1 88 ? -21.885 3.929 10.746 1.00 64.62 88 THR A CA 1
ATOM 669 C C . THR A 1 88 ? -21.978 4.339 12.218 1.00 64.62 88 THR A C 1
ATOM 671 O O . THR A 1 88 ? -23.083 4.588 12.690 1.00 64.62 88 THR A O 1
ATOM 674 N N . GLN A 1 89 ? -20.862 4.409 12.951 1.00 55.19 89 GLN A N 1
ATOM 675 C CA . GLN A 1 89 ? -20.834 4.696 14.390 1.00 55.19 89 GLN A CA 1
ATOM 676 C C . GLN A 1 89 ? -19.704 5.682 14.716 1.00 55.19 89 GLN A C 1
ATOM 678 O O . GLN A 1 89 ? -18.549 5.287 14.785 1.00 55.19 89 GLN A O 1
ATOM 683 N N . GLU A 1 90 ? -20.087 6.943 14.935 1.00 59.06 90 GLU A N 1
ATOM 684 C CA . GLU A 1 90 ? -19.341 8.000 15.643 1.00 59.06 90 GLU A CA 1
ATOM 685 C C . GLU A 1 90 ? -17.943 8.418 15.121 1.00 59.06 90 GLU A C 1
ATOM 687 O O . GLU A 1 90 ? -17.074 7.638 14.737 1.00 59.06 90 GLU A O 1
ATOM 692 N N . THR A 1 91 ? -17.684 9.727 15.166 1.00 63.16 91 THR A N 1
ATOM 693 C CA . THR A 1 91 ? -16.425 10.367 14.739 1.00 63.16 91 THR A CA 1
ATOM 694 C C . THR A 1 91 ? -15.197 9.932 15.554 1.00 63.16 91 T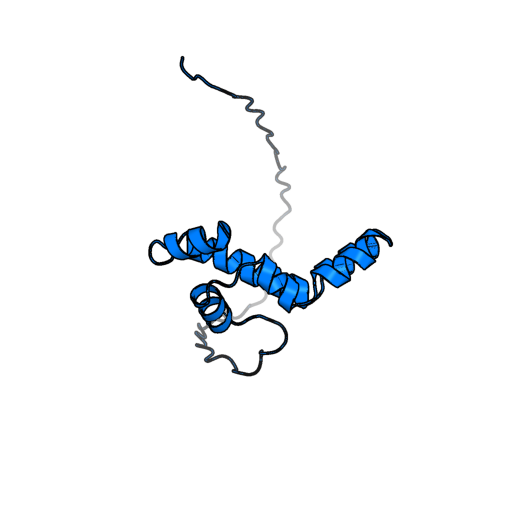HR A C 1
ATOM 696 O O . THR A 1 91 ? -14.070 9.983 15.050 1.00 63.16 91 THR A O 1
ATOM 699 N N . GLU A 1 92 ? -15.383 9.460 16.789 1.00 68.44 92 GLU A N 1
ATOM 700 C CA . GLU A 1 92 ? -14.298 8.944 17.638 1.00 68.44 92 GLU A CA 1
ATOM 701 C C . GLU A 1 92 ? -13.727 7.614 17.126 1.00 68.44 92 GLU A C 1
ATOM 703 O O . GLU A 1 92 ? -12.505 7.421 17.135 1.00 68.44 92 GLU A O 1
ATOM 708 N N . GLY A 1 93 ? -14.579 6.733 16.588 1.00 72.19 93 GLY A N 1
ATOM 709 C CA . GLY A 1 93 ? -14.163 5.445 16.030 1.00 72.19 93 GLY A CA 1
ATOM 710 C C . GLY A 1 93 ? -13.228 5.602 14.830 1.00 72.19 93 GLY A C 1
ATOM 711 O O . GLY A 1 93 ? -12.269 4.842 14.675 1.00 72.19 93 GLY A O 1
ATOM 712 N N . LEU A 1 94 ? -13.436 6.648 14.022 1.00 75.44 94 LEU A N 1
ATOM 713 C CA . LEU A 1 94 ? -12.557 6.981 12.902 1.00 75.44 94 LEU A CA 1
ATOM 714 C C . LEU A 1 94 ? -11.168 7.434 13.375 1.00 75.44 94 LEU A C 1
ATOM 716 O O . LEU A 1 94 ? -10.159 7.013 12.811 1.00 75.44 94 LEU A O 1
ATOM 720 N N . THR A 1 95 ? -11.095 8.253 14.426 1.00 76.50 95 THR A N 1
ATOM 721 C CA . THR A 1 95 ? -9.813 8.757 14.950 1.00 76.50 95 THR A CA 1
ATOM 722 C C . THR A 1 95 ? -8.957 7.619 15.505 1.00 76.50 95 THR A C 1
ATOM 724 O O . THR A 1 95 ? -7.783 7.495 15.151 1.00 76.50 95 THR A O 1
ATOM 727 N N . GLN A 1 96 ? -9.550 6.729 16.307 1.00 78.94 96 GLN A N 1
ATOM 728 C CA . GLN A 1 96 ? -8.857 5.538 16.812 1.00 78.94 96 GLN A CA 1
ATOM 729 C C . GLN A 1 96 ? -8.422 4.605 15.678 1.00 78.94 96 GLN A C 1
ATOM 731 O O . GLN A 1 96 ? -7.337 4.022 15.707 1.00 78.94 96 GLN A O 1
ATOM 736 N N . TYR A 1 97 ? -9.240 4.495 14.635 1.00 79.38 97 TYR A N 1
ATOM 737 C CA . TYR A 1 97 ? -8.911 3.698 13.468 1.00 79.38 97 TYR A CA 1
ATOM 738 C C . TYR A 1 97 ? -7.712 4.237 12.684 1.00 79.38 97 TYR A C 1
ATOM 740 O O . TYR A 1 97 ? -6.834 3.461 12.293 1.00 79.38 97 TYR A O 1
ATOM 748 N N . MET A 1 98 ? -7.629 5.555 12.497 1.00 80.94 98 MET A N 1
ATOM 749 C CA . MET A 1 98 ? -6.479 6.200 11.856 1.00 80.94 98 MET A CA 1
ATOM 750 C C . MET A 1 98 ? -5.188 6.032 12.671 1.00 80.94 98 MET A C 1
ATOM 752 O O . MET A 1 98 ? -4.100 6.033 12.104 1.00 80.94 98 MET A O 1
ATOM 756 N N . GLN A 1 99 ? -5.294 5.814 13.983 1.00 81.81 99 GLN A N 1
ATOM 757 C CA . GLN A 1 99 ? -4.159 5.482 14.851 1.00 81.81 99 GLN A CA 1
ATOM 758 C C . GLN A 1 99 ? -3.825 3.980 14.872 1.00 81.81 99 GLN A C 1
ATOM 760 O O . GLN A 1 99 ? -2.824 3.572 15.463 1.00 81.81 99 GLN A O 1
ATOM 765 N N . SER A 1 100 ? -4.629 3.130 14.225 1.00 85.62 100 SER A N 1
ATOM 766 C CA . SER A 1 100 ? -4.391 1.688 14.216 1.00 85.62 100 SER A CA 1
ATOM 767 C C . SER A 1 100 ? -3.119 1.323 13.446 1.00 85.62 100 SER A C 1
ATOM 769 O O . SER A 1 100 ? -2.824 1.855 12.372 1.00 85.62 100 SER A O 1
ATOM 771 N N . THR A 1 101 ? -2.398 0.310 13.933 1.00 87.88 101 THR A N 1
ATOM 772 C CA . THR A 1 101 ? -1.180 -0.210 13.286 1.00 87.88 101 THR A CA 1
ATOM 773 C C . THR A 1 101 ? -1.418 -0.615 11.827 1.00 87.88 101 THR A C 1
ATOM 775 O O . THR A 1 101 ? -0.531 -0.496 10.985 1.00 87.88 101 THR A O 1
ATOM 778 N N . LYS A 1 102 ? -2.626 -1.090 11.498 1.00 89.06 102 LYS A N 1
ATOM 779 C CA . LYS A 1 102 ? -3.003 -1.468 10.129 1.00 89.06 102 LYS A CA 1
ATOM 780 C C . LYS A 1 102 ? -3.062 -0.252 9.211 1.00 89.06 102 LYS A C 1
ATOM 782 O O . LYS A 1 102 ? -2.481 -0.290 8.128 1.00 89.06 102 LYS A O 1
ATOM 787 N N . TYR A 1 103 ? -3.722 0.818 9.647 1.00 88.38 103 TYR A N 1
ATOM 788 C CA . TYR A 1 103 ? -3.794 2.055 8.879 1.00 88.38 103 TYR A CA 1
ATOM 789 C C . TYR A 1 103 ? -2.405 2.678 8.698 1.00 88.38 103 TYR A C 1
ATOM 791 O O . TYR A 1 103 ? -2.029 3.025 7.581 1.00 88.38 103 TYR A O 1
ATOM 799 N N . ILE A 1 104 ? -1.589 2.697 9.757 1.00 90.19 104 ILE A N 1
ATOM 800 C CA . ILE A 1 104 ? -0.201 3.180 9.702 1.00 90.19 104 ILE A CA 1
ATOM 801 C C . ILE A 1 104 ? 0.622 2.388 8.672 1.00 90.19 104 ILE A C 1
ATOM 803 O O . ILE A 1 104 ? 1.340 2.975 7.865 1.00 90.19 104 ILE A O 1
ATOM 807 N N . LYS A 1 105 ? 0.485 1.054 8.626 1.00 91.75 105 LYS A N 1
ATOM 808 C CA . LYS A 1 105 ? 1.155 0.211 7.617 1.00 91.75 105 LYS A CA 1
ATOM 809 C C . LYS A 1 105 ? 0.694 0.526 6.192 1.00 91.75 105 LYS A C 1
ATOM 811 O O . LYS A 1 105 ? 1.519 0.520 5.278 1.00 91.75 105 LYS A O 1
ATOM 816 N N . LEU A 1 106 ? -0.598 0.789 5.991 1.00 92.38 106 LEU A N 1
ATOM 817 C CA . LEU A 1 106 ? -1.140 1.186 4.690 1.00 92.38 106 LEU A CA 1
ATOM 818 C C . LEU A 1 106 ? -0.581 2.544 4.246 1.00 92.38 106 LEU A C 1
ATOM 820 O O . LEU A 1 106 ? -0.144 2.681 3.104 1.00 92.38 106 LEU A O 1
ATOM 824 N N . GLN A 1 107 ? -0.557 3.520 5.156 1.00 92.38 107 GLN A N 1
ATOM 825 C CA . GLN A 1 107 ? -0.015 4.852 4.904 1.00 92.38 107 GLN A CA 1
ATOM 826 C C . GLN A 1 107 ? 1.479 4.790 4.572 1.00 92.38 107 GLN A C 1
ATOM 828 O O . GLN A 1 107 ? 1.904 5.380 3.582 1.00 92.38 107 GLN A O 1
ATOM 833 N N . ALA A 1 108 ? 2.257 4.018 5.336 1.00 93.56 108 ALA A N 1
ATOM 834 C CA . ALA A 1 108 ? 3.678 3.808 5.074 1.00 93.56 108 ALA A CA 1
ATOM 835 C C . ALA A 1 108 ? 3.915 3.251 3.663 1.00 93.56 108 ALA A C 1
ATOM 837 O O . ALA A 1 108 ? 4.730 3.787 2.917 1.00 93.56 108 ALA A O 1
ATOM 838 N N . TYR A 1 109 ? 3.148 2.234 3.256 1.00 94.81 109 TYR A N 1
ATOM 839 C CA . TYR A 1 109 ? 3.261 1.676 1.909 1.00 94.81 109 TYR A CA 1
ATOM 840 C C . TYR A 1 109 ? 2.845 2.675 0.818 1.00 94.81 109 TYR A C 1
ATOM 842 O O . TYR A 1 109 ? 3.498 2.772 -0.218 1.00 94.81 109 TYR A O 1
ATOM 850 N N . SER A 1 110 ? 1.788 3.456 1.054 1.00 94.88 110 SER A N 1
ATOM 851 C CA . SER A 1 110 ? 1.355 4.500 0.120 1.00 94.88 110 SER A CA 1
ATOM 852 C C . SER A 1 110 ? 2.425 5.578 -0.073 1.00 94.88 110 SER A C 1
ATOM 854 O O . SER A 1 110 ? 2.689 5.987 -1.203 1.00 94.88 110 SER A O 1
ATOM 856 N N . ASN A 1 111 ? 3.063 6.018 1.013 1.00 95.31 111 ASN A N 1
ATOM 857 C CA . ASN A 1 111 ? 4.145 7.000 0.963 1.00 95.31 111 ASN A CA 1
ATOM 858 C C . ASN A 1 111 ? 5.377 6.428 0.256 1.00 95.31 111 ASN A C 1
ATOM 860 O O . ASN A 1 111 ? 5.910 7.071 -0.642 1.00 95.31 111 ASN A O 1
ATOM 864 N N . PHE A 1 112 ? 5.744 5.180 0.556 1.00 95.06 112 PHE A N 1
ATOM 865 C CA . PHE A 1 112 ? 6.819 4.472 -0.137 1.00 95.06 112 PHE A CA 1
ATOM 866 C C . PHE A 1 112 ? 6.599 4.418 -1.656 1.00 95.06 112 PHE A C 1
ATOM 868 O O . PHE A 1 112 ? 7.523 4.659 -2.429 1.00 95.06 112 PHE A O 1
ATOM 875 N N . LEU A 1 113 ? 5.370 4.147 -2.114 1.00 95.69 113 LEU A N 1
ATOM 876 C CA . LEU A 1 113 ? 5.054 4.182 -3.544 1.00 95.69 113 LEU A CA 1
ATOM 877 C C . LEU A 1 113 ? 5.202 5.589 -4.136 1.00 95.69 113 LEU A C 1
ATOM 879 O O . LEU A 1 113 ? 5.621 5.710 -5.282 1.00 95.69 113 LEU A O 1
ATOM 883 N N . ASN A 1 114 ? 4.868 6.649 -3.398 1.00 95.31 114 ASN A N 1
ATOM 884 C CA . ASN A 1 114 ? 5.075 8.021 -3.869 1.00 95.31 114 ASN A CA 1
ATOM 885 C C . ASN A 1 114 ? 6.566 8.327 -4.051 1.00 95.31 114 ASN A C 1
ATOM 887 O O . ASN A 1 114 ? 6.956 8.730 -5.143 1.00 95.31 114 ASN A O 1
ATOM 891 N N . GLU A 1 115 ? 7.387 8.030 -3.044 1.00 95.12 115 GLU A N 1
ATOM 892 C CA . GLU A 1 115 ? 8.845 8.220 -3.086 1.00 95.12 115 GLU A CA 1
ATOM 893 C C . GLU A 1 115 ? 9.497 7.413 -4.222 1.00 95.12 115 GLU A C 1
ATOM 895 O O . GLU A 1 115 ? 10.310 7.920 -4.998 1.00 95.12 115 GLU A O 1
ATOM 900 N N . MET A 1 116 ? 9.092 6.151 -4.397 1.00 94.12 116 MET A N 1
ATOM 901 C CA . MET A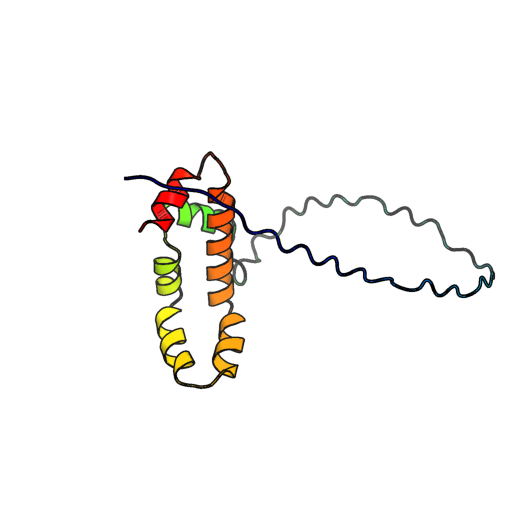 1 116 ? 9.589 5.321 -5.500 1.00 94.12 116 MET A CA 1
ATOM 902 C C . MET A 1 116 ? 9.114 5.821 -6.867 1.00 94.12 116 MET A C 1
ATOM 904 O O . MET A 1 116 ? 9.815 5.640 -7.861 1.00 94.12 116 MET A O 1
ATOM 908 N N . GLY A 1 117 ? 7.960 6.486 -6.931 1.00 93.31 117 GLY A N 1
ATOM 909 C CA . GLY A 1 117 ? 7.456 7.118 -8.148 1.00 93.31 117 GLY A CA 1
ATOM 910 C C . GLY A 1 117 ? 8.323 8.284 -8.626 1.00 93.31 117 GLY A C 1
ATOM 911 O O . GLY A 1 117 ? 8.412 8.518 -9.829 1.00 93.31 117 GLY A O 1
ATOM 912 N N . GLU A 1 118 ? 8.999 8.977 -7.710 1.00 93.69 118 GLU A N 1
ATOM 913 C CA . GLU A 1 118 ? 9.950 10.053 -8.025 1.00 93.69 118 GLU A CA 1
ATOM 914 C C . GLU A 1 118 ? 11.309 9.506 -8.488 1.00 93.69 118 GLU A C 1
ATOM 916 O O . GLU A 1 118 ? 12.074 10.170 -9.193 1.00 93.69 118 GLU A O 1
ATOM 921 N N . THR A 1 119 ? 11.604 8.249 -8.154 1.00 93.75 119 THR A N 1
ATOM 922 C CA . THR A 1 119 ? 12.822 7.576 -8.594 1.00 93.75 119 THR A CA 1
ATOM 923 C C . THR A 1 119 ? 12.670 7.112 -10.043 1.00 93.75 119 THR A C 1
ATOM 925 O O . THR A 1 119 ? 11.924 6.177 -10.326 1.00 93.75 119 THR A O 1
ATOM 928 N N . LYS A 1 120 ? 13.458 7.680 -10.972 1.00 92.31 120 LYS A N 1
ATOM 929 C CA . LYS A 1 120 ? 13.415 7.349 -12.419 1.00 92.31 120 LYS A CA 1
ATOM 930 C C . LYS A 1 120 ? 13.400 5.845 -12.723 1.00 92.31 120 LYS A C 1
ATOM 932 O O . LYS A 1 120 ? 12.738 5.414 -13.655 1.00 92.31 120 LYS A O 1
ATOM 937 N N . LYS A 1 121 ? 14.112 5.044 -11.923 1.00 94.88 121 LYS A N 1
ATOM 938 C CA . LYS A 1 121 ? 14.185 3.581 -12.063 1.00 94.88 121 LYS A CA 1
ATOM 939 C C . LYS A 1 121 ? 12.844 2.870 -11.829 1.00 94.88 121 LYS A C 1
ATOM 941 O O . LYS A 1 121 ? 12.623 1.808 -12.401 1.00 94.88 121 LYS A O 1
ATOM 946 N N . PHE A 1 122 ? 11.986 3.411 -10.966 1.00 93.88 122 PHE A N 1
ATOM 947 C CA . PHE A 1 122 ? 10.735 2.776 -10.540 1.00 93.88 122 PHE A CA 1
ATOM 948 C C . PHE A 1 122 ? 9.485 3.566 -10.942 1.00 93.88 122 PHE A C 1
ATOM 950 O O . PHE A 1 122 ? 8.382 3.046 -10.789 1.00 93.88 122 PHE A O 1
ATOM 957 N N . ALA A 1 123 ? 9.642 4.765 -11.509 1.00 94.38 123 ALA A N 1
ATOM 958 C CA . ALA A 1 123 ? 8.552 5.650 -11.915 1.00 94.38 123 ALA A CA 1
ATOM 959 C C . ALA A 1 123 ? 7.483 4.945 -12.768 1.00 94.38 123 ALA A C 1
ATOM 961 O O . ALA A 1 123 ? 6.298 4.998 -12.437 1.00 94.38 123 ALA A O 1
ATOM 962 N N . ASP A 1 124 ? 7.890 4.217 -13.813 1.00 95.31 124 ASP A N 1
ATOM 963 C CA . ASP A 1 124 ? 6.953 3.512 -14.699 1.00 95.31 124 ASP A CA 1
ATOM 964 C C . ASP A 1 124 ? 6.223 2.366 -13.989 1.00 95.31 124 ASP A C 1
ATOM 966 O O . ASP A 1 124 ? 5.021 2.170 -14.178 1.00 95.31 124 ASP A O 1
ATOM 970 N N . LEU A 1 125 ? 6.930 1.635 -13.120 1.00 94.31 125 LEU A N 1
ATOM 971 C CA . LEU A 1 125 ? 6.347 0.554 -12.328 1.00 94.31 125 LEU A CA 1
ATOM 972 C C . LEU A 1 125 ? 5.298 1.103 -11.357 1.00 94.31 125 LEU A C 1
ATOM 974 O O . LEU A 1 125 ? 4.179 0.597 -11.306 1.00 94.31 125 LEU A O 1
ATOM 978 N N . VAL A 1 126 ? 5.636 2.158 -10.615 1.00 94.38 126 VAL A N 1
ATOM 979 C CA . VAL A 1 126 ? 4.714 2.808 -9.678 1.00 94.38 126 VAL A CA 1
ATOM 980 C C . VAL A 1 126 ? 3.516 3.395 -10.416 1.00 94.38 126 VAL A C 1
ATOM 982 O O . VAL A 1 126 ? 2.383 3.245 -9.957 1.00 94.38 126 VAL A O 1
ATOM 985 N N . LYS A 1 127 ? 3.732 4.025 -11.575 1.00 95.56 127 LYS A N 1
ATOM 986 C CA . LYS A 1 127 ? 2.651 4.545 -12.417 1.00 95.56 127 LYS A CA 1
ATOM 987 C C . LYS A 1 127 ? 1.692 3.432 -12.839 1.00 95.56 127 LYS A C 1
ATOM 989 O O . LYS A 1 127 ? 0.483 3.622 -12.750 1.00 95.56 127 LYS A O 1
ATOM 994 N N . ALA A 1 128 ? 2.213 2.268 -13.228 1.00 94.56 128 ALA A N 1
ATOM 995 C CA . ALA A 1 128 ? 1.392 1.106 -13.553 1.00 94.56 128 ALA A CA 1
ATOM 996 C C . ALA A 1 128 ? 0.606 0.589 -12.337 1.00 94.56 128 ALA A C 1
ATOM 998 O O . ALA A 1 128 ? -0.571 0.280 -12.471 1.00 94.56 128 ALA A O 1
ATOM 999 N N . ILE A 1 129 ? 1.218 0.541 -11.148 1.00 93.38 129 ILE A N 1
ATOM 1000 C CA . ILE A 1 129 ? 0.547 0.121 -9.903 1.00 93.38 129 ILE A CA 1
ATOM 1001 C C . ILE A 1 129 ? -0.599 1.070 -9.534 1.00 93.38 129 ILE A C 1
ATOM 1003 O O . ILE A 1 129 ? -1.646 0.614 -9.088 1.00 93.38 129 ILE A O 1
ATOM 1007 N N . LYS A 1 130 ? -0.413 2.383 -9.712 1.00 92.25 130 LYS A N 1
ATOM 1008 C CA . LYS A 1 130 ? -1.434 3.399 -9.405 1.00 92.25 130 LYS A CA 1
ATOM 1009 C C . LYS A 1 130 ? -2.580 3.451 -10.422 1.00 92.25 130 LYS A C 1
ATOM 1011 O O . LYS A 1 130 ? -3.616 4.025 -10.111 1.00 92.25 130 LYS A O 1
ATOM 1016 N N . ALA A 1 131 ? -2.382 2.908 -11.622 1.00 92.56 131 ALA A N 1
ATOM 1017 C CA . ALA A 1 131 ? -3.378 2.899 -12.693 1.00 92.56 131 ALA A CA 1
ATOM 1018 C C . ALA A 1 131 ? -4.294 1.656 -12.686 1.00 92.56 131 ALA A C 1
ATOM 1020 O O . ALA A 1 131 ? -5.214 1.596 -13.499 1.00 92.56 131 ALA A O 1
ATOM 1021 N N . MET A 1 132 ? -4.023 0.671 -11.818 1.00 87.75 132 MET A N 1
ATOM 1022 C CA . MET A 1 132 ? -4.829 -0.547 -11.625 1.00 87.75 132 MET A CA 1
ATOM 1023 C C . MET A 1 132 ? -5.906 -0.357 -10.564 1.00 87.75 132 MET A C 1
ATOM 1025 O O . MET A 1 132 ? -7.012 -0.894 -10.780 1.00 87.75 132 MET A O 1
#

Organism: Phytophthora infestans (strain T30-4) (NCBI:txid403677)

Secondary structure (DSSP, 8-state):
-----------------------------------------------TT-TTTS--HHHHHHHHHTT--HHHHHHHTTHHHHHHHHHTS-HHHHHHHHTSHHHHHHHHHHHHHHHHHHSTTTHHHHHHHHT-

Radius of gyration: 25.43 Å; chains: 1; bounding box: 56×50×69 Å